Protein AF-A0A537XLB4-F1 (afdb_monomer)

Foldseek 3Di:
DDDDDDDDDDDDPDDDDPPDPPDPDPDDDDDPAQEWEWEDEVPDTDTDPDGDDDDYHYHYDDPYPDDDDDDDDDDDPPDDPVVD

Secondary structure (DSSP, 8-state):
---------------------PPPP---------EEEEEEETTEEE--S---SSS-EEEEEE-SSS-----PPPPPTT--GGG-

Structure (mmCIF, N/CA/C/O backbone):
data_AF-A0A537XLB4-F1
#
_entry.id   AF-A0A537XLB4-F1
#
loop_
_atom_site.group_PDB
_atom_site.id
_atom_site.type_symbol
_atom_site.label_atom_id
_atom_site.label_alt_id
_atom_site.label_comp_id
_atom_site.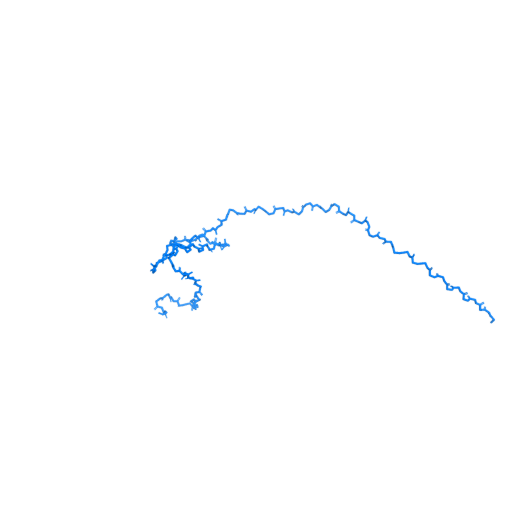label_asym_id
_atom_site.label_entity_id
_atom_site.label_seq_id
_atom_site.pdbx_PDB_ins_code
_atom_site.Cartn_x
_atom_site.Cartn_y
_atom_site.Cartn_z
_atom_site.occupancy
_atom_site.B_iso_or_equiv
_atom_site.auth_seq_id
_atom_site.auth_comp_id
_atom_site.auth_asym_id
_atom_site.auth_atom_id
_atom_site.pdbx_PDB_model_num
ATOM 1 N N . MET A 1 1 ? -42.992 -78.735 4.482 1.00 39.53 1 MET A N 1
ATOM 2 C CA . MET A 1 1 ? -43.108 -79.166 3.073 1.00 39.53 1 MET A CA 1
ATOM 3 C C . MET A 1 1 ? -42.808 -77.971 2.187 1.00 39.53 1 MET A C 1
ATOM 5 O O . MET A 1 1 ? -43.437 -76.951 2.404 1.00 39.53 1 MET A O 1
ATOM 9 N N . ALA A 1 2 ? -41.821 -78.132 1.294 1.00 41.94 2 ALA A N 1
ATOM 10 C CA . ALA A 1 2 ? -41.529 -77.376 0.063 1.00 41.94 2 ALA A CA 1
ATOM 11 C C . ALA A 1 2 ? -41.716 -75.838 0.105 1.00 41.94 2 ALA A C 1
ATOM 13 O O . ALA A 1 2 ? -42.826 -75.344 0.199 1.00 41.94 2 ALA A O 1
ATOM 14 N N . GLY A 1 3 ? -40.681 -74.998 0.030 1.00 43.91 3 GLY A N 1
ATOM 15 C CA . GLY A 1 3 ? -39.584 -75.045 -0.935 1.00 43.91 3 GLY A CA 1
ATOM 16 C C . GLY A 1 3 ? -40.025 -74.396 -2.248 1.00 43.91 3 GLY A C 1
ATOM 17 O O . GLY A 1 3 ? -40.848 -74.981 -2.944 1.00 43.91 3 GLY A O 1
ATOM 18 N N . ARG A 1 4 ? -39.473 -73.212 -2.565 1.00 49.66 4 ARG A N 1
ATOM 19 C CA . ARG A 1 4 ? -39.062 -72.765 -3.913 1.00 49.66 4 ARG A CA 1
ATOM 20 C C . ARG A 1 4 ? -38.471 -71.354 -3.863 1.00 49.66 4 ARG A C 1
ATOM 22 O O . ARG A 1 4 ? -39.178 -70.364 -3.719 1.00 49.66 4 ARG A O 1
ATOM 29 N N . SER A 1 5 ? -37.152 -71.313 -4.010 1.00 48.75 5 SER A N 1
ATOM 30 C CA . SER A 1 5 ? -36.370 -70.148 -4.407 1.00 48.75 5 SER A CA 1
ATOM 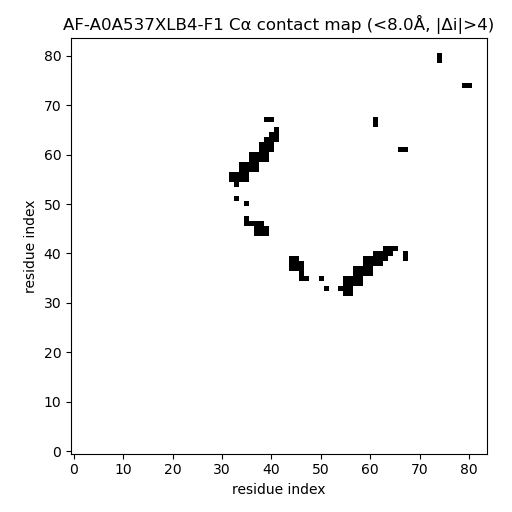31 C C . SER A 1 5 ? -36.826 -69.622 -5.768 1.00 48.75 5 SER A C 1
ATOM 33 O O . SER A 1 5 ? -36.985 -70.413 -6.696 1.00 48.75 5 SER A O 1
ATOM 35 N N . VAL A 1 6 ? -36.920 -68.300 -5.916 1.00 51.25 6 VAL A N 1
ATOM 36 C CA . VAL A 1 6 ? -36.660 -67.612 -7.188 1.00 51.25 6 VAL A CA 1
ATOM 37 C C . VAL A 1 6 ? -35.852 -66.362 -6.859 1.00 51.25 6 VAL A C 1
ATOM 39 O O . VAL A 1 6 ? -36.378 -65.357 -6.390 1.00 51.25 6 VAL A O 1
ATOM 42 N N . ALA A 1 7 ? -34.542 -66.476 -7.054 1.00 52.25 7 ALA A N 1
ATOM 43 C CA . ALA A 1 7 ? -33.652 -65.340 -7.178 1.00 52.25 7 ALA A CA 1
ATOM 44 C C . ALA A 1 7 ? -33.772 -64.822 -8.614 1.00 52.25 7 ALA A C 1
ATOM 46 O O . ALA A 1 7 ? -33.421 -65.547 -9.541 1.00 52.25 7 ALA A O 1
ATOM 47 N N . THR A 1 8 ? -34.227 -63.582 -8.794 1.00 53.97 8 THR A N 1
ATOM 48 C CA . THR A 1 8 ? -34.039 -62.858 -10.055 1.00 53.97 8 THR A CA 1
ATOM 49 C C . THR A 1 8 ? -33.796 -61.389 -9.742 1.00 53.97 8 THR A C 1
ATOM 51 O O . THR A 1 8 ? -34.718 -60.647 -9.409 1.00 53.97 8 THR A O 1
ATOM 54 N N . SER A 1 9 ? -32.529 -60.982 -9.824 1.00 51.84 9 SER A N 1
ATOM 55 C CA . SER A 1 9 ? -32.121 -59.582 -9.890 1.00 51.84 9 SER A CA 1
ATOM 56 C C . SER A 1 9 ? -32.889 -58.855 -10.990 1.00 51.84 9 SER A C 1
ATOM 58 O O . SER A 1 9 ? -32.830 -59.262 -12.147 1.00 51.84 9 SER A O 1
ATOM 60 N N . PHE A 1 10 ? -33.501 -57.726 -10.651 1.00 47.94 10 PHE A N 1
ATOM 61 C CA . PHE A 1 10 ? -33.707 -56.637 -11.597 1.00 47.94 10 PHE A CA 1
ATOM 62 C C . PHE A 1 10 ? -32.965 -55.411 -11.070 1.00 47.94 10 PHE A C 1
ATOM 64 O O . PHE A 1 10 ? -33.410 -54.729 -10.150 1.00 47.94 10 PHE A O 1
ATOM 71 N N . LEU A 1 11 ? -31.792 -55.167 -11.660 1.00 53.81 11 LEU A N 1
ATOM 72 C CA . LEU A 1 11 ? -31.186 -53.845 -11.695 1.00 53.81 11 LEU A CA 1
ATOM 73 C C . LEU A 1 11 ? -32.173 -52.913 -12.405 1.00 53.81 11 LEU A C 1
ATOM 75 O O . LEU A 1 11 ? -32.407 -53.076 -13.600 1.00 53.81 11 LEU A O 1
ATOM 79 N N . VAL A 1 12 ? -32.692 -51.908 -11.706 1.00 55.09 12 VAL A N 1
ATOM 80 C CA . VAL A 1 12 ? -33.166 -50.683 -12.358 1.00 55.09 12 VAL A CA 1
ATOM 81 C C . VAL A 1 12 ? -32.587 -49.509 -11.582 1.00 55.09 12 VAL A C 1
ATOM 83 O O . VAL A 1 12 ? -33.138 -49.046 -10.587 1.00 55.09 12 VAL A O 1
ATOM 86 N N . ALA A 1 13 ? -31.412 -49.068 -12.027 1.00 56.41 13 ALA A N 1
ATOM 87 C CA . ALA A 1 13 ? -30.853 -47.780 -11.661 1.00 56.41 13 ALA A CA 1
ATOM 88 C C . ALA A 1 13 ? -31.665 -46.695 -12.383 1.00 56.41 13 ALA A C 1
ATOM 90 O O . ALA A 1 13 ? -31.430 -46.412 -13.557 1.00 56.41 13 ALA A O 1
ATOM 91 N N . SER A 1 14 ? -32.655 -46.117 -11.704 1.00 59.09 14 SER A N 1
ATOM 92 C CA . SER A 1 14 ? -33.378 -44.957 -12.225 1.00 59.09 14 SER A CA 1
ATOM 93 C C . SER A 1 14 ? -32.480 -43.727 -12.130 1.00 59.09 14 SER A C 1
ATOM 95 O O . SER A 1 14 ? -32.225 -43.203 -11.045 1.00 59.09 14 SER A O 1
ATOM 97 N N . LEU A 1 15 ? -31.970 -43.309 -13.290 1.00 58.47 15 LEU A N 1
ATOM 98 C CA . LEU A 1 15 ? -31.181 -42.101 -13.464 1.00 58.47 15 LEU A CA 1
ATOM 99 C C . LEU A 1 15 ? -31.982 -40.849 -13.083 1.00 58.47 15 LEU A C 1
ATOM 101 O O . LEU A 1 15 ? -33.157 -40.677 -13.399 1.00 58.47 15 LEU A O 1
ATOM 105 N N . ILE A 1 16 ? -31.261 -39.973 -12.405 1.00 65.81 16 ILE A N 1
ATOM 106 C CA . ILE A 1 16 ? -31.649 -38.688 -11.843 1.00 65.81 16 ILE A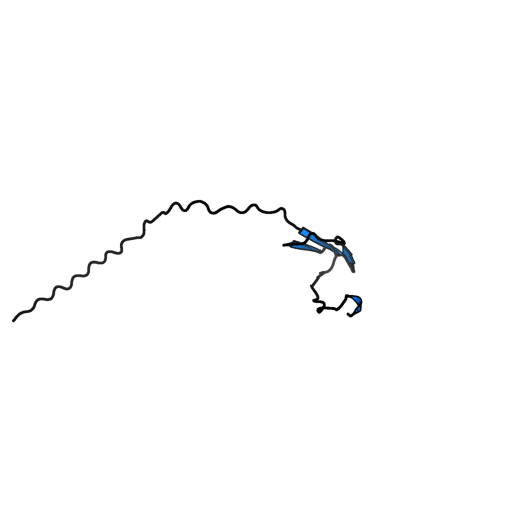 CA 1
ATOM 107 C C . ILE A 1 16 ? -31.883 -37.703 -12.997 1.00 65.81 16 ILE A C 1
ATOM 109 O O . ILE A 1 16 ? -30.933 -37.283 -13.650 1.00 65.81 16 ILE A O 1
ATOM 113 N N . ALA A 1 17 ? -33.133 -37.319 -13.253 1.00 61.50 17 ALA A N 1
ATOM 114 C CA . ALA A 1 17 ? -33.479 -36.254 -14.200 1.00 61.50 17 ALA A CA 1
ATOM 115 C C . ALA A 1 17 ? -34.275 -35.147 -13.493 1.00 61.50 17 ALA A C 1
ATOM 117 O O . ALA A 1 17 ? -35.390 -34.800 -13.870 1.00 61.50 17 ALA A O 1
ATOM 118 N N . GLY A 1 18 ? -33.699 -34.610 -12.416 1.00 52.47 18 GLY A N 1
ATOM 119 C CA . GLY A 1 18 ? -34.187 -33.407 -11.748 1.00 52.47 18 GLY A CA 1
ATOM 120 C C . GLY A 1 18 ? -33.428 -32.180 -12.240 1.00 52.47 18 GLY A C 1
ATOM 121 O O . GLY A 1 18 ? -32.541 -31.697 -11.546 1.00 52.47 18 GLY A O 1
ATOM 122 N N . CYS A 1 19 ? -33.757 -31.656 -13.423 1.00 64.19 19 CYS A N 1
ATOM 123 C CA . CYS A 1 19 ? -33.345 -30.302 -13.796 1.00 64.19 19 CYS A CA 1
ATOM 124 C C . CYS A 1 19 ? -34.226 -29.303 -13.037 1.00 64.19 19 CYS A C 1
ATOM 126 O O . CYS A 1 19 ? -35.185 -28.759 -13.589 1.00 64.19 19 CYS A O 1
ATOM 128 N N . SER A 1 20 ? -33.931 -29.063 -11.758 1.00 65.50 20 SER A N 1
ATOM 129 C CA . SER A 1 20 ? -34.440 -27.869 -11.096 1.00 65.50 20 SER A CA 1
ATOM 130 C C . SER A 1 20 ? -33.821 -26.663 -11.806 1.00 65.50 20 SER A C 1
ATOM 132 O O . SER A 1 20 ? -32.612 -26.443 -11.777 1.00 65.50 20 SER A O 1
ATOM 134 N N . LYS A 1 21 ? -34.651 -25.875 -12.496 1.00 66.19 21 LYS A N 1
ATOM 135 C CA . LYS A 1 21 ? -34.301 -24.499 -12.864 1.00 66.19 21 LYS A CA 1
ATOM 136 C C . LYS A 1 21 ? -34.221 -23.716 -11.558 1.00 66.19 21 LYS A C 1
ATOM 138 O O . LYS A 1 21 ? -35.201 -23.109 -11.141 1.00 66.19 21 LYS A O 1
ATOM 143 N N . GLY A 1 22 ? -33.093 -23.840 -10.862 1.00 65.50 22 GLY A N 1
ATOM 144 C CA . GLY A 1 22 ? -32.809 -23.045 -9.680 1.00 65.50 22 GLY A CA 1
ATOM 145 C C . GLY A 1 22 ? -32.927 -21.575 -10.056 1.00 65.50 22 GLY A C 1
ATOM 146 O O . GLY A 1 22 ? -32.358 -21.149 -11.063 1.00 65.50 22 GLY A O 1
ATOM 147 N N . SER A 1 23 ? -33.710 -20.822 -9.285 1.00 75.50 23 SER A N 1
ATOM 148 C CA . SER A 1 23 ? -33.770 -19.369 -9.415 1.00 75.50 23 SER A CA 1
ATOM 149 C C . SER A 1 23 ? -32.341 -18.821 -9.407 1.00 75.50 23 SER A C 1
ATOM 151 O O . SER A 1 23 ? -31.552 -19.259 -8.562 1.00 75.50 23 SER A O 1
ATOM 153 N N . PRO A 1 24 ? -31.977 -17.913 -10.331 1.00 68.81 24 PRO A N 1
ATOM 154 C CA . PRO A 1 24 ? -30.642 -17.341 -10.335 1.00 68.81 24 PRO A CA 1
ATOM 155 C C . PRO A 1 24 ? -30.383 -16.734 -8.957 1.00 68.81 24 PRO A C 1
ATOM 157 O O . PRO A 1 24 ? -31.188 -15.947 -8.453 1.00 68.81 24 PRO A O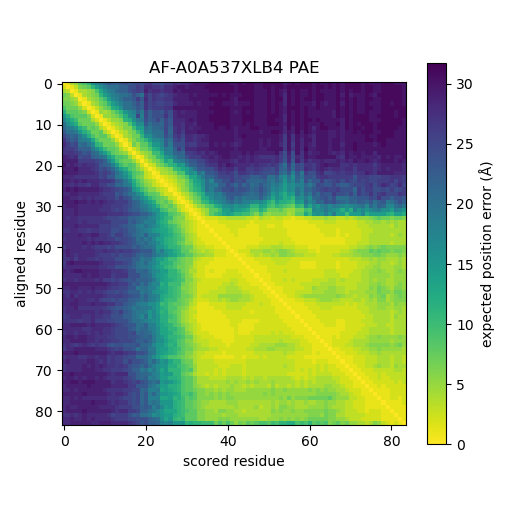 1
ATOM 160 N N . ALA A 1 25 ? -29.295 -17.173 -8.322 1.00 77.12 25 ALA A N 1
ATOM 161 C CA . ALA A 1 25 ? -28.871 -16.619 -7.048 1.00 77.12 25 ALA A CA 1
ATOM 162 C C . ALA A 1 25 ? -28.704 -15.099 -7.206 1.00 77.12 25 ALA A C 1
ATOM 164 O O . ALA A 1 25 ? -28.279 -14.658 -8.281 1.00 77.12 25 ALA A O 1
ATOM 165 N N . PRO A 1 26 ? -29.020 -14.297 -6.172 1.00 71.38 26 PRO A N 1
ATOM 166 C CA . PRO A 1 26 ? -28.765 -12.867 -6.203 1.00 71.38 26 PRO A CA 1
ATOM 167 C C . PRO A 1 26 ? -27.308 -12.627 -6.594 1.00 71.38 26 PRO A C 1
ATOM 169 O O . PRO A 1 26 ? -26.382 -13.020 -5.883 1.00 71.38 26 PRO A O 1
ATOM 172 N N . GLN A 1 27 ? -27.107 -12.028 -7.761 1.00 69.19 27 GLN A N 1
ATOM 173 C CA . GLN A 1 27 ? -25.792 -11.598 -8.202 1.00 69.19 27 GLN A CA 1
ATOM 174 C C . GLN A 1 27 ? -25.440 -10.394 -7.336 1.00 69.19 27 GLN A C 1
ATOM 176 O O . GLN A 1 27 ? -26.062 -9.339 -7.450 1.00 69.19 27 GLN A O 1
ATOM 181 N N . GLY A 1 28 ? -24.508 -10.582 -6.402 1.00 70.69 28 GLY A N 1
ATOM 182 C CA . GLY A 1 28 ? -24.027 -9.491 -5.566 1.00 70.69 28 GLY A CA 1
ATOM 183 C C . GLY A 1 28 ? -23.481 -8.368 -6.444 1.00 70.69 28 GLY A C 1
ATOM 184 O O . GLY A 1 28 ? -22.705 -8.617 -7.367 1.00 70.69 28 GLY A O 1
ATOM 185 N N . THR A 1 29 ? -23.890 -7.132 -6.167 1.00 68.69 29 THR A N 1
ATOM 186 C CA . THR A 1 29 ? -23.285 -5.951 -6.783 1.00 68.69 29 THR A CA 1
ATOM 187 C C . THR A 1 29 ? -21.802 -5.931 -6.430 1.00 68.69 29 THR A C 1
ATOM 189 O O . THR A 1 29 ? -21.448 -5.895 -5.251 1.00 68.69 29 THR A O 1
ATOM 192 N N . ILE A 1 30 ? -20.930 -5.953 -7.439 1.00 67.81 30 ILE A N 1
ATOM 193 C CA . ILE A 1 30 ? -19.497 -5.751 -7.223 1.00 67.81 30 ILE A CA 1
ATOM 194 C C . ILE A 1 30 ? -19.319 -4.296 -6.790 1.00 67.81 30 ILE A C 1
ATOM 196 O O . ILE A 1 30 ? -19.526 -3.375 -7.581 1.00 67.81 30 ILE A O 1
ATOM 200 N N . ALA A 1 31 ? -18.990 -4.087 -5.515 1.00 68.62 31 ALA A N 1
ATOM 201 C CA . ALA A 1 31 ? -18.576 -2.778 -5.031 1.00 68.62 31 ALA A CA 1
ATOM 202 C C . ALA A 1 31 ? -17.355 -2.307 -5.844 1.00 68.62 31 ALA A C 1
ATOM 204 O O . ALA A 1 31 ? -16.517 -3.143 -6.202 1.00 68.62 31 ALA A O 1
ATOM 205 N N . PRO A 1 32 ? -17.232 -1.001 -6.152 1.00 68.56 32 PRO A N 1
ATOM 206 C CA . PRO A 1 32 ? -16.043 -0.490 -6.822 1.00 68.56 32 PRO A CA 1
ATOM 207 C C . PRO A 1 32 ? -14.795 -0.910 -6.045 1.00 68.56 32 PRO A C 1
ATOM 209 O O . PRO A 1 32 ? -14.800 -0.931 -4.811 1.00 68.56 32 PRO A O 1
ATOM 212 N N . ALA A 1 33 ? -13.743 -1.281 -6.773 1.00 80.44 33 ALA A N 1
ATOM 213 C CA . ALA A 1 33 ? -12.537 -1.817 -6.167 1.00 80.44 33 ALA A CA 1
ATOM 214 C C . ALA A 1 33 ? -11.921 -0.772 -5.220 1.00 80.44 33 ALA A C 1
ATOM 216 O O . ALA A 1 33 ? -11.460 0.283 -5.652 1.00 80.44 33 ALA A O 1
ATOM 217 N N . ASN A 1 34 ? -11.932 -1.064 -3.918 1.00 91.94 34 ASN A N 1
ATOM 218 C CA . ASN A 1 34 ? -11.276 -0.249 -2.900 1.00 91.94 34 ASN A CA 1
ATOM 219 C C . ASN A 1 34 ? -9.780 -0.585 -2.908 1.00 91.94 34 ASN A C 1
ATOM 221 O O . ASN A 1 34 ? -9.321 -1.438 -2.147 1.00 91.94 34 ASN A O 1
ATOM 225 N N . VAL A 1 35 ? -9.052 0.007 -3.854 1.00 94.81 35 VAL A N 1
ATOM 226 C CA . VAL A 1 35 ? -7.631 -0.265 -4.091 1.00 94.81 35 VAL A CA 1
ATOM 227 C C . VAL A 1 35 ? -6.785 0.865 -3.521 1.00 94.81 35 VAL A C 1
ATOM 229 O O . VAL A 1 35 ? -7.034 2.037 -3.795 1.00 94.81 35 VAL A O 1
ATOM 232 N N . VAL A 1 36 ? -5.746 0.506 -2.772 1.00 96.00 36 VAL A N 1
ATOM 233 C CA . VAL A 1 36 ? -4.661 1.414 -2.400 1.00 96.00 36 VAL A CA 1
ATOM 234 C C . VAL A 1 36 ? -3.389 0.933 -3.085 1.00 96.00 36 VAL A C 1
ATOM 236 O O . VAL A 1 36 ? -2.903 -0.166 -2.816 1.00 96.00 36 VAL A O 1
ATOM 239 N N . THR A 1 37 ? -2.851 1.766 -3.969 1.00 96.69 37 THR A N 1
ATOM 240 C CA . THR A 1 37 ? -1.568 1.513 -4.628 1.00 96.69 37 THR A CA 1
ATOM 241 C C . THR A 1 37 ? -0.418 1.893 -3.700 1.00 96.69 37 THR A C 1
ATOM 243 O O . THR A 1 37 ? -0.377 3.006 -3.172 1.00 96.69 37 THR A O 1
ATOM 246 N N . VAL A 1 38 ? 0.527 0.971 -3.532 1.00 97.38 38 VAL A N 1
ATOM 247 C CA . VAL A 1 38 ? 1.811 1.174 -2.859 1.00 97.38 38 VAL A CA 1
ATOM 248 C C . VAL A 1 38 ? 2.886 1.144 -3.934 1.00 97.38 38 VAL A C 1
ATOM 250 O O . VAL A 1 38 ? 3.228 0.081 -4.447 1.00 97.38 38 VAL A O 1
ATOM 253 N N . LYS A 1 39 ? 3.411 2.310 -4.302 1.00 98.12 39 LYS A N 1
ATOM 254 C CA . LYS A 1 39 ? 4.479 2.411 -5.297 1.00 98.12 39 LYS A CA 1
ATOM 255 C C . LYS A 1 39 ? 5.831 2.326 -4.601 1.00 98.12 39 LYS A C 1
ATOM 257 O O . LYS A 1 39 ? 6.157 3.207 -3.809 1.00 98.12 39 LYS A O 1
ATOM 262 N N . ALA A 1 40 ? 6.596 1.285 -4.900 1.00 98.12 40 ALA A N 1
ATOM 263 C CA . ALA A 1 40 ? 7.926 1.055 -4.352 1.00 98.12 40 ALA A CA 1
ATOM 264 C C . ALA A 1 40 ? 9.001 1.437 -5.375 1.00 98.12 40 ALA A C 1
ATOM 266 O O . ALA A 1 40 ? 9.021 0.906 -6.487 1.00 98.12 40 ALA A O 1
ATOM 267 N N . THR A 1 41 ? 9.886 2.351 -4.988 1.00 97.12 41 THR A N 1
ATOM 268 C CA . THR A 1 41 ? 11.125 2.690 -5.703 1.00 97.12 41 THR A CA 1
A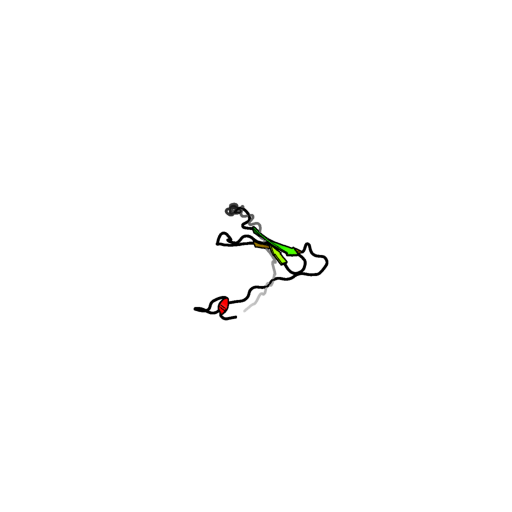TOM 269 C C . THR A 1 41 ? 12.313 2.355 -4.808 1.00 97.12 41 THR A C 1
ATOM 271 O O . THR A 1 41 ? 12.154 1.989 -3.641 1.00 97.12 41 THR A O 1
ATOM 274 N N . GLU A 1 42 ? 13.523 2.576 -5.305 1.00 96.12 42 GLU A N 1
ATOM 275 C CA . GLU A 1 42 ? 14.734 2.457 -4.511 1.00 96.12 42 GLU A CA 1
ATOM 276 C C . GLU A 1 42 ? 14.628 3.322 -3.252 1.00 96.12 42 GLU A C 1
ATOM 278 O O . GLU A 1 42 ? 14.501 4.547 -3.321 1.00 96.12 42 GLU A O 1
ATOM 283 N N . TYR A 1 43 ? 14.663 2.649 -2.098 1.00 91.88 43 TYR A N 1
ATOM 284 C CA . TYR A 1 43 ? 14.653 3.249 -0.764 1.00 91.88 43 TYR A CA 1
ATOM 285 C C . TYR A 1 43 ? 13.416 4.105 -0.429 1.00 91.88 43 TYR A C 1
ATOM 287 O O . TYR A 1 43 ? 13.479 4.914 0.496 1.00 91.88 43 TYR A O 1
ATOM 295 N N . SER A 1 44 ? 12.291 3.952 -1.142 1.00 95.44 44 SER A N 1
ATOM 296 C CA . SER A 1 44 ? 11.086 4.748 -0.874 1.00 95.44 44 SER A CA 1
ATOM 297 C C . SER A 1 44 ? 9.783 4.037 -1.237 1.00 95.44 44 SER A C 1
ATO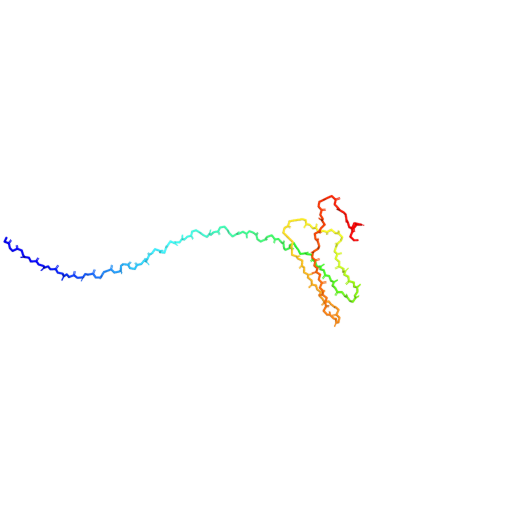M 299 O O . SER A 1 44 ? 9.721 3.234 -2.168 1.00 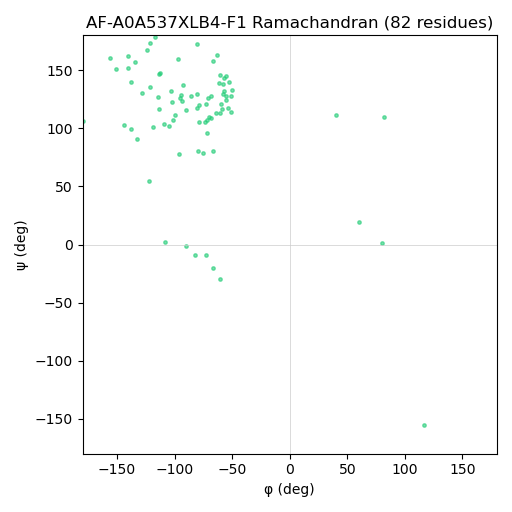95.44 44 SER A O 1
ATOM 301 N N . TYR A 1 45 ? 8.721 4.392 -0.511 1.00 96.69 45 TYR A N 1
ATOM 302 C CA . TYR A 1 45 ? 7.354 3.944 -0.750 1.00 96.69 45 TYR A CA 1
ATOM 303 C C . TYR A 1 45 ? 6.417 5.149 -0.810 1.00 96.69 45 TYR A C 1
ATOM 305 O O . TYR A 1 45 ? 6.417 5.992 0.088 1.00 96.69 45 TYR A O 1
ATOM 313 N N . ALA A 1 46 ? 5.586 5.215 -1.849 1.00 96.75 46 ALA A N 1
ATOM 314 C CA . ALA A 1 46 ? 4.549 6.227 -1.998 1.00 96.75 46 ALA A CA 1
ATOM 315 C C . ALA A 1 46 ? 3.158 5.586 -1.939 1.00 96.75 46 ALA A C 1
ATOM 317 O O . ALA A 1 46 ? 2.855 4.650 -2.680 1.00 96.75 46 ALA A O 1
ATOM 318 N N . LEU A 1 47 ? 2.314 6.115 -1.055 1.00 95.94 47 LEU A N 1
ATOM 319 C CA . LEU A 1 47 ? 0.934 5.698 -0.831 1.00 95.94 47 LEU A CA 1
ATOM 320 C C . LEU A 1 47 ? 0.126 6.859 -0.210 1.00 95.94 47 LEU A C 1
ATOM 322 O O . LEU A 1 47 ? 0.721 7.792 0.339 1.00 95.94 47 LEU A O 1
ATOM 326 N N . PRO A 1 48 ? -1.218 6.841 -0.276 1.00 95.19 48 PRO A N 1
ATOM 327 C CA . PRO A 1 48 ? -2.056 7.837 0.386 1.00 95.19 48 PRO A CA 1
ATOM 328 C C . PRO A 1 48 ? -1.869 7.839 1.909 1.00 95.19 48 PRO A C 1
ATOM 330 O O . PRO A 1 48 ? -1.745 6.786 2.527 1.00 95.19 48 PRO A O 1
ATOM 333 N N . GLN A 1 49 ? -1.966 9.015 2.540 1.00 94.88 49 GLN A N 1
ATOM 334 C CA . GLN A 1 49 ? -1.931 9.128 4.009 1.00 94.88 49 GLN A CA 1
ATOM 335 C C . GLN A 1 49 ? -3.146 8.491 4.703 1.00 94.88 49 GLN A C 1
ATOM 337 O O . GLN A 1 49 ? -3.117 8.238 5.904 1.00 94.88 49 GLN A O 1
ATOM 342 N N . ARG A 1 50 ? -4.248 8.288 3.973 1.00 92.38 50 ARG A N 1
ATOM 343 C CA . ARG A 1 50 ? -5.487 7.697 4.485 1.00 92.38 50 ARG A CA 1
ATOM 344 C C . ARG A 1 50 ? -6.050 6.717 3.466 1.00 92.38 50 ARG A C 1
ATOM 346 O O . ARG A 1 50 ? -6.080 7.023 2.278 1.00 92.38 50 ARG A O 1
ATOM 353 N N . ALA A 1 51 ? -6.553 5.591 3.956 1.00 90.81 51 ALA A N 1
ATOM 354 C CA . ALA A 1 51 ? -7.316 4.624 3.180 1.00 90.81 51 ALA A CA 1
ATOM 355 C C . ALA A 1 51 ? -8.768 4.592 3.668 1.00 90.81 51 ALA A C 1
ATOM 357 O O . ALA A 1 51 ? -9.040 4.776 4.857 1.00 90.81 51 ALA A O 1
ATOM 358 N N . THR A 1 52 ? -9.701 4.342 2.754 1.00 91.81 52 THR A N 1
ATOM 359 C CA . THR A 1 52 ? -11.098 4.087 3.112 1.00 91.81 52 THR A CA 1
ATOM 360 C C . THR A 1 52 ? -11.192 2.718 3.781 1.00 91.81 52 THR A C 1
ATOM 362 O O . THR A 1 52 ? -10.745 1.721 3.212 1.00 91.81 52 THR A O 1
ATOM 365 N N . GLY A 1 53 ? -11.769 2.661 4.984 1.00 90.25 53 GLY A N 1
ATOM 366 C CA . GLY A 1 53 ? -11.949 1.407 5.720 1.00 90.25 53 GLY A CA 1
ATOM 367 C C . GLY A 1 53 ? -12.875 0.409 5.010 1.00 90.25 53 GLY A C 1
ATOM 368 O O . GLY A 1 53 ? -13.643 0.773 4.121 1.00 90.25 53 GLY A O 1
ATOM 369 N N . GLY A 1 54 ? -12.812 -0.857 5.431 1.00 91.31 54 GLY A N 1
ATOM 370 C CA . GLY A 1 54 ? -13.551 -1.975 4.835 1.00 91.31 54 GLY A CA 1
ATOM 371 C C . GLY A 1 54 ? -12.611 -3.016 4.229 1.00 91.31 54 GLY A C 1
ATOM 372 O O . GLY A 1 54 ? -11.456 -3.127 4.634 1.00 91.31 54 GLY A O 1
ATOM 373 N N . VAL A 1 55 ? -13.102 -3.784 3.256 1.00 91.31 55 VAL A N 1
ATOM 374 C CA . VAL A 1 55 ? -12.242 -4.666 2.456 1.00 91.31 55 VAL A CA 1
ATOM 375 C C . VAL A 1 55 ? -11.421 -3.788 1.513 1.00 91.31 55 VAL A C 1
ATOM 377 O O . VAL A 1 55 ? -11.992 -3.038 0.723 1.00 91.31 55 VAL A O 1
ATOM 380 N N . VAL A 1 56 ? -10.095 -3.861 1.623 1.00 93.38 56 VAL A N 1
ATOM 381 C CA . VAL A 1 56 ? -9.140 -3.069 0.835 1.00 93.38 56 VAL A CA 1
ATOM 382 C C . VAL A 1 56 ? -8.223 -4.022 0.075 1.00 93.38 56 VAL A C 1
ATOM 384 O O . VAL A 1 56 ? -7.715 -4.985 0.644 1.00 93.38 56 VAL A O 1
ATOM 387 N N . THR A 1 57 ? -7.981 -3.738 -1.202 1.00 93.88 57 THR A N 1
ATOM 388 C CA . THR A 1 57 ? -6.912 -4.368 -1.985 1.00 93.88 57 THR A CA 1
ATOM 389 C C . THR A 1 57 ? -5.671 -3.489 -1.921 1.00 93.88 57 THR A C 1
ATOM 391 O O . THR A 1 57 ? -5.726 -2.317 -2.283 1.00 93.88 57 THR A O 1
ATOM 394 N N . LEU A 1 58 ? -4.549 -4.048 -1.477 1.00 94.44 58 LEU A N 1
ATOM 395 C CA . LEU A 1 58 ? -3.262 -3.356 -1.463 1.00 94.44 58 LEU A CA 1
ATOM 396 C C . LEU A 1 58 ? -2.455 -3.819 -2.670 1.00 94.44 58 LEU A C 1
ATOM 398 O O . LEU A 1 58 ? -2.071 -4.984 -2.752 1.00 94.44 58 LEU A O 1
ATOM 402 N N . GLN A 1 59 ? -2.248 -2.918 -3.626 1.00 96.25 59 GLN A N 1
ATOM 403 C CA . GLN A 1 59 ? -1.540 -3.211 -4.865 1.00 96.25 59 GLN A CA 1
ATOM 404 C C . GLN A 1 59 ? -0.111 -2.684 -4.775 1.00 96.25 59 GLN A C 1
ATOM 406 O O . GLN A 1 59 ? 0.109 -1.478 -4.837 1.00 96.25 59 GLN A O 1
ATOM 411 N N . LEU A 1 60 ? 0.859 -3.588 -4.633 1.00 96.75 60 LEU A N 1
ATOM 412 C CA . LEU A 1 60 ? 2.273 -3.234 -4.711 1.00 96.75 60 LEU A CA 1
ATOM 413 C C . LEU A 1 60 ? 2.696 -3.079 -6.170 1.00 96.75 60 LEU A C 1
ATOM 415 O O . LEU A 1 60 ? 2.653 -4.036 -6.942 1.00 96.75 60 LEU A O 1
ATOM 419 N N . GLU A 1 61 ? 3.164 -1.889 -6.518 1.00 97.62 61 GLU A N 1
ATOM 420 C CA . GLU A 1 61 ? 3.837 -1.607 -7.778 1.00 97.62 61 GLU A CA 1
ATOM 421 C C . GLU A 1 61 ? 5.332 -1.460 -7.513 1.00 97.62 61 GLU A C 1
ATOM 423 O O . GLU A 1 61 ? 5.791 -0.422 -7.030 1.00 97.62 61 GLU A O 1
ATOM 428 N N . ASN A 1 62 ? 6.099 -2.503 -7.825 1.00 97.62 62 ASN A N 1
ATOM 429 C CA . ASN A 1 62 ? 7.551 -2.404 -7.836 1.00 97.62 62 ASN A CA 1
ATOM 430 C C . ASN A 1 62 ? 7.998 -1.724 -9.137 1.00 97.62 62 ASN A C 1
ATOM 432 O O . ASN A 1 62 ? 7.947 -2.332 -10.205 1.00 97.62 62 ASN A O 1
ATOM 436 N N . VAL A 1 63 ? 8.410 -0.462 -9.036 1.00 97.12 63 VAL A N 1
ATOM 437 C CA . VAL A 1 63 ? 8.922 0.329 -10.165 1.00 97.12 63 VAL A CA 1
ATOM 438 C C . VAL A 1 63 ? 10.432 0.568 -10.079 1.00 97.12 63 VAL A C 1
ATOM 440 O O . VAL A 1 63 ? 10.979 1.280 -10.920 1.00 97.12 63 VAL A O 1
ATOM 443 N N . GLY A 1 64 ? 11.083 0.017 -9.052 1.00 95.12 64 GLY A N 1
ATOM 444 C CA . GLY A 1 64 ? 12.529 0.046 -8.894 1.00 95.12 64 GLY A CA 1
ATOM 445 C C . GLY A 1 64 ? 13.228 -1.022 -9.737 1.00 95.12 64 GLY A C 1
ATOM 446 O O . GLY A 1 64 ? 12.619 -1.898 -10.350 1.00 95.12 64 GLY A O 1
ATOM 447 N N . SER A 1 65 ? 14.549 -0.943 -9.751 1.00 97.00 65 SER A N 1
ATOM 448 C CA . SER A 1 65 ? 15.476 -1.847 -10.434 1.00 97.00 65 SER A CA 1
ATOM 449 C C . SER A 1 65 ? 15.784 -3.124 -9.648 1.00 97.00 65 SER A C 1
ATOM 451 O O . SER A 1 65 ? 16.391 -4.048 -10.190 1.00 97.00 65 SER A O 1
ATOM 453 N N . VAL A 1 66 ? 15.355 -3.202 -8.386 1.00 95.75 66 VAL A N 1
ATOM 4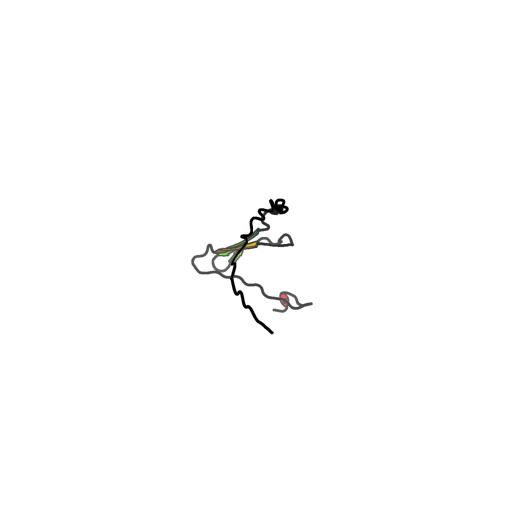54 C CA . VAL A 1 66 ? 15.505 -4.379 -7.522 1.00 95.75 66 VAL A CA 1
ATOM 455 C C . VAL A 1 66 ? 14.152 -4.834 -6.986 1.00 95.75 66 VAL A C 1
ATOM 457 O O . VAL A 1 66 ? 13.147 -4.135 -7.092 1.00 95.75 66 VAL A O 1
ATOM 460 N N . VAL A 1 67 ? 14.102 -6.035 -6.411 1.00 96.62 67 VAL A N 1
ATOM 461 C CA . VAL A 1 67 ? 12.886 -6.524 -5.755 1.00 96.62 67 VAL A CA 1
ATOM 462 C C . VAL A 1 67 ? 12.618 -5.698 -4.497 1.00 96.62 67 VAL A C 1
ATOM 464 O O . VAL A 1 67 ? 13.490 -5.566 -3.639 1.00 96.62 67 VAL A O 1
ATOM 467 N N . HIS A 1 68 ? 11.400 -5.173 -4.389 1.00 97.94 68 HIS A N 1
ATOM 468 C CA . HIS A 1 68 ? 10.891 -4.517 -3.190 1.00 97.94 68 HIS A CA 1
ATOM 469 C C . HIS A 1 68 ? 9.745 -5.327 -2.586 1.00 97.94 68 HIS A C 1
ATOM 471 O O . HIS A 1 68 ? 8.964 -5.954 -3.305 1.00 97.94 68 HIS A O 1
ATOM 477 N N . GLU A 1 69 ? 9.641 -5.290 -1.263 1.00 95.38 69 GLU A N 1
ATOM 478 C CA . GLU A 1 69 ? 8.627 -5.994 -0.485 1.00 95.38 69 GLU A CA 1
ATOM 479 C C . GLU A 1 69 ? 8.025 -5.062 0.566 1.00 95.38 69 GLU A C 1
ATOM 481 O O . GLU A 1 69 ? 8.646 -4.090 0.989 1.00 95.38 69 GLU A O 1
ATOM 486 N N . PHE A 1 70 ? 6.813 -5.369 1.013 1.00 92.38 70 PHE A N 1
ATOM 487 C 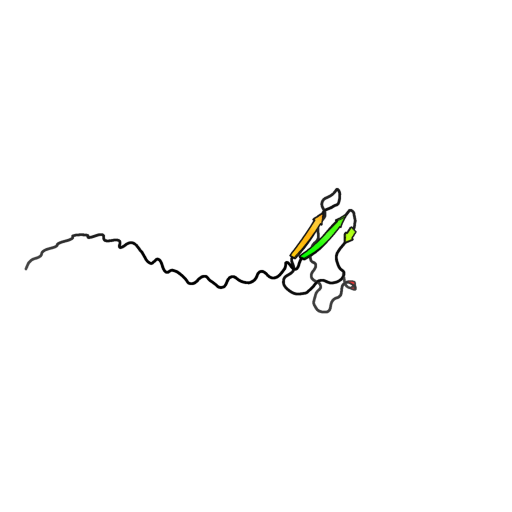CA . PHE A 1 70 ? 6.231 -4.736 2.187 1.00 92.38 70 PHE A CA 1
ATOM 488 C C . PHE A 1 70 ? 5.470 -5.785 2.992 1.00 92.38 70 PHE A C 1
ATOM 490 O O . PHE A 1 70 ? 4.976 -6.774 2.448 1.00 92.38 70 PHE A O 1
ATOM 497 N N . ALA A 1 71 ? 5.387 -5.565 4.297 1.00 93.31 71 ALA A N 1
ATOM 498 C CA . ALA A 1 71 ? 4.745 -6.476 5.227 1.00 93.31 71 ALA A CA 1
ATOM 499 C C . ALA A 1 71 ? 3.953 -5.696 6.275 1.00 93.31 71 ALA A C 1
ATOM 501 O O . ALA A 1 71 ? 4.170 -4.502 6.489 1.00 93.31 71 ALA A O 1
ATOM 502 N N . PHE A 1 72 ? 3.043 -6.393 6.950 1.00 92.06 72 PHE A N 1
ATOM 503 C CA . PHE A 1 72 ? 2.317 -5.841 8.086 1.00 92.06 72 PHE A CA 1
ATOM 504 C C . PHE A 1 72 ? 3.007 -6.229 9.384 1.00 92.06 72 PHE A C 1
ATOM 506 O O . PHE A 1 72 ? 3.203 -7.412 9.663 1.00 92.06 72 PHE A O 1
ATOM 513 N N . GLY A 1 73 ? 3.313 -5.222 10.196 1.00 91.44 73 GLY A N 1
ATOM 514 C CA . GLY A 1 73 ? 3.615 -5.396 11.610 1.00 91.44 73 GLY A CA 1
ATOM 515 C C . GLY A 1 73 ? 2.347 -5.221 12.439 1.00 91.44 73 GLY A C 1
ATOM 516 O O . GLY A 1 73 ? 1.556 -4.310 12.188 1.00 91.44 73 GLY A O 1
ATOM 517 N N . ARG A 1 74 ? 2.147 -6.083 13.439 1.00 92.81 74 ARG A N 1
ATOM 518 C CA . ARG A 1 74 ? 1.141 -5.845 14.477 1.00 92.81 74 ARG A CA 1
ATOM 519 C C . ARG A 1 74 ? 1.770 -4.984 15.565 1.00 92.81 74 ARG A C 1
ATOM 521 O O . ARG A 1 74 ? 2.800 -5.360 16.111 1.00 92.81 74 ARG A O 1
ATOM 528 N N . ILE A 1 75 ? 1.106 -3.888 15.906 1.00 94.81 75 ILE A N 1
ATOM 529 C CA . ILE A 1 75 ? 1.380 -3.130 17.125 1.00 94.81 75 ILE A CA 1
ATOM 530 C C . ILE A 1 75 ? 0.407 -3.632 18.189 1.00 94.81 75 ILE A C 1
ATOM 532 O O . ILE A 1 75 ? -0.795 -3.749 17.929 1.00 94.81 75 ILE A O 1
ATOM 536 N N . ASP A 1 76 ? 0.931 -4.000 19.355 1.00 95.19 76 ASP A N 1
ATOM 537 C CA . ASP A 1 76 ? 0.110 -4.539 20.435 1.00 95.19 76 ASP A CA 1
ATOM 538 C C . ASP A 1 76 ? -0.850 -3.480 20.999 1.00 95.19 76 ASP A C 1
ATOM 540 O O . ASP A 1 76 ? -0.663 -2.270 20.854 1.00 95.19 76 ASP A O 1
ATOM 544 N N . ALA A 1 77 ? -1.924 -3.938 21.643 1.00 96.31 77 ALA A N 1
ATOM 545 C CA . ALA A 1 77 ? -2.936 -3.040 22.185 1.00 96.31 77 ALA A CA 1
ATOM 546 C C . ALA A 1 77 ? -2.321 -2.046 23.187 1.00 96.31 77 ALA A C 1
ATOM 548 O O . ALA A 1 77 ? -1.611 -2.435 24.113 1.00 96.31 77 ALA A O 1
ATOM 549 N N . GLY A 1 78 ? -2.615 -0.757 23.004 1.00 97.06 78 GLY A N 1
ATOM 550 C CA . GLY A 1 78 ? -2.072 0.324 23.833 1.00 97.06 78 GLY A CA 1
ATOM 551 C C . GLY A 1 78 ? -0.647 0.763 23.476 1.00 97.06 78 GLY A C 1
ATOM 552 O O . GLY A 1 78 ? -0.128 1.654 24.142 1.00 97.06 78 GLY A O 1
ATOM 553 N N . LYS A 1 79 ? -0.025 0.173 22.446 1.00 97.25 79 LYS A N 1
ATOM 554 C CA . LYS A 1 79 ? 1.277 0.585 21.909 1.00 97.25 79 LYS A CA 1
ATOM 555 C C . LYS A 1 79 ? 1.138 1.495 20.693 1.00 97.25 79 LYS A C 1
ATOM 557 O O . LYS A 1 79 ? 0.095 1.536 20.037 1.00 97.25 79 LYS A O 1
ATOM 562 N N . THR A 1 80 ? 2.203 2.233 20.410 1.00 95.06 80 THR A N 1
ATOM 563 C CA . THR A 1 80 ? 2.318 3.163 19.285 1.00 95.06 80 THR A CA 1
ATOM 564 C C . THR A 1 80 ? 3.493 2.790 18.383 1.00 95.06 80 THR A C 1
ATOM 566 O O . THR A 1 80 ? 4.272 1.895 18.696 1.00 95.06 80 THR A O 1
ATOM 569 N N . LEU A 1 81 ? 3.618 3.477 17.245 1.00 91.06 81 LEU A N 1
ATOM 570 C CA . LEU A 1 81 ? 4.786 3.350 16.366 1.00 91.06 81 LEU A CA 1
ATOM 571 C C . LEU A 1 81 ? 6.091 3.752 17.066 1.00 91.06 81 LEU A C 1
ATOM 573 O O . LEU A 1 81 ? 7.129 3.188 16.746 1.00 91.06 81 LEU A O 1
ATOM 577 N N . ASP A 1 82 ? 6.025 4.668 18.034 1.00 95.81 82 ASP A N 1
ATOM 578 C CA . ASP A 1 82 ? 7.191 5.147 18.782 1.00 95.81 82 ASP A CA 1
ATOM 579 C C . ASP A 1 82 ? 7.732 4.098 19.782 1.00 95.81 82 ASP A C 1
ATOM 581 O O . ASP A 1 82 ? 8.794 4.297 20.366 1.00 95.81 82 ASP A O 1
ATOM 585 N N . ASP A 1 83 ? 7.011 2.989 20.002 1.00 93.62 83 ASP A N 1
ATOM 586 C CA . ASP A 1 83 ? 7.414 1.881 20.883 1.00 93.62 83 ASP A CA 1
ATOM 587 C C . ASP A 1 83 ? 8.230 0.774 20.174 1.00 93.62 83 ASP A C 1
ATOM 589 O O . ASP A 1 83 ? 8.581 -0.216 20.826 1.00 93.62 83 ASP A O 1
ATOM 593 N N . LEU A 1 84 ? 8.471 0.887 18.860 1.00 84.38 84 LEU A N 1
ATOM 594 C CA . LEU A 1 84 ? 9.164 -0.119 18.037 1.00 84.38 84 LEU A CA 1
ATOM 595 C C . LEU A 1 84 ? 10.664 0.151 17.864 1.00 84.38 84 LEU A C 1
ATOM 597 O O . LEU A 1 84 ? 11.067 1.333 17.797 1.00 84.38 84 LEU A O 1
#

Nearest PDB structures (foldseek):
  8vsa-assembly1_L31  TM=2.490E-01  e=5.263E+00  Escherichia coli
  5ib8-assembly1_M8  TM=2.756E-01  e=7.898E+00  Thermus thermophilus HB8

Mean predicted aligned error: 14.9 Å

Sequence (84 aa):
MAGRSVATSFLVASLIAGCSKGSPAPQGTIAPANVVTVKATEYSYALPQRATGGVVTLQLENVGSVVHEFAFGRIDAGKTLDDL

Radius of gyration: 31.72 Å; Cα contacts (8 Å, |Δi|>4): 56; chains: 1; bounding box: 59×88×38 Å

Solvent-accessible surface area (backbone atoms only — not comparable to full-atom values): 6287 Å² total; per-residue (Å²): 133,84,90,81,89,80,90,75,91,77,90,74,86,79,76,87,83,79,82,72,83,67,75,82,70,85,77,75,80,80,69,78,84,49,67,45,58,37,40,31,43,82,96,45,76,48,60,73,98,69,79,79,85,77,84,64,46,79,45,77,42,72,73,36,98,61,94,72,86,85,82,86,81,86,74,58,93,97,58,59,80,88,76,110

pLDDT: mean 81.19, std 18.09, range [39.53, 98.12]